Protein AF-A0A7S0JMI4-F1 (afdb_monomer_lite)

Structure (mmCIF, N/CA/C/O backbone):
data_AF-A0A7S0JMI4-F1
#
_entry.id   AF-A0A7S0JMI4-F1
#
loop_
_atom_site.group_PDB
_atom_site.id
_atom_site.type_symbol
_atom_site.label_atom_id
_atom_site.label_alt_id
_atom_site.label_comp_id
_atom_site.label_asym_id
_atom_site.label_entity_id
_atom_site.label_seq_id
_atom_site.pdbx_PDB_ins_code
_atom_site.Cartn_x
_atom_site.Cartn_y
_atom_site.Cartn_z
_atom_site.occupancy
_atom_site.B_iso_or_equiv
_atom_site.auth_seq_id
_atom_site.auth_comp_id
_atom_site.auth_asym_id
_atom_site.auth_atom_id
_atom_site.pdbx_PDB_model_num
ATOM 1 N N . ARG A 1 1 ? -65.800 -20.710 -42.217 1.00 48.03 1 ARG A N 1
ATOM 2 C CA . ARG A 1 1 ? -65.391 -20.858 -40.797 1.00 48.03 1 ARG A CA 1
ATOM 3 C C . ARG A 1 1 ? -65.725 -19.533 -40.137 1.00 48.03 1 ARG A C 1
ATOM 5 O O . ARG A 1 1 ? -65.344 -18.519 -40.687 1.00 48.03 1 ARG A O 1
ATOM 12 N N . GLN A 1 2 ? -66.580 -19.573 -39.122 1.00 44.22 2 GLN A N 1
ATOM 13 C CA . GLN A 1 2 ? -67.400 -18.458 -38.646 1.00 44.22 2 GLN A CA 1
ATOM 14 C C . GLN A 1 2 ? -66.569 -17.305 -38.062 1.00 44.22 2 GLN A C 1
ATOM 16 O O . GLN A 1 2 ? -65.774 -17.527 -37.150 1.00 44.22 2 GLN A O 1
ATOM 21 N N . ASP A 1 3 ? -66.817 -16.095 -38.562 1.00 46.22 3 ASP A N 1
ATOM 22 C CA . ASP A 1 3 ? -66.442 -14.827 -37.940 1.00 46.22 3 ASP A CA 1
ATOM 23 C C . ASP A 1 3 ? -67.275 -14.617 -36.669 1.00 46.22 3 ASP A C 1
ATOM 25 O O . ASP A 1 3 ? -68.508 -14.633 -36.707 1.00 46.22 3 ASP A O 1
ATOM 29 N N . LYS A 1 4 ? -66.607 -14.441 -35.522 1.00 55.25 4 LYS A N 1
ATOM 30 C CA . LYS A 1 4 ? -67.252 -14.167 -34.233 1.00 55.25 4 LYS A CA 1
ATOM 31 C C . LYS A 1 4 ? -67.028 -12.704 -33.853 1.00 55.25 4 LYS A C 1
ATOM 33 O O . LYS A 1 4 ? -65.898 -12.243 -33.733 1.00 55.25 4 LYS A O 1
ATOM 38 N N . GLN A 1 5 ? -68.153 -12.015 -33.703 1.00 45.69 5 GLN A N 1
ATOM 39 C CA . GLN A 1 5 ? -68.339 -10.598 -33.398 1.00 45.69 5 GLN A CA 1
ATOM 40 C C . GLN A 1 5 ? -67.626 -10.092 -32.121 1.00 45.69 5 GLN A C 1
ATOM 42 O O . GLN A 1 5 ? -67.331 -10.883 -31.220 1.00 45.69 5 GLN A O 1
ATOM 47 N N . PRO A 1 6 ? -67.389 -8.766 -32.021 1.00 50.25 6 PRO A N 1
ATOM 48 C CA . PRO A 1 6 ? -66.600 -8.139 -30.961 1.00 50.25 6 PRO A CA 1
ATOM 49 C C . PRO A 1 6 ? -67.375 -8.008 -29.641 1.00 50.25 6 PRO A C 1
ATOM 51 O O . PRO A 1 6 ? -68.561 -7.685 -29.633 1.00 50.25 6 PRO A O 1
ATOM 54 N N . GLN A 1 7 ? -66.688 -8.191 -28.509 1.00 56.00 7 GLN A N 1
ATOM 55 C CA . GLN A 1 7 ? -67.226 -7.866 -27.185 1.00 56.00 7 GLN A CA 1
ATOM 56 C C . GLN A 1 7 ? -66.646 -6.542 -26.674 1.00 56.00 7 GLN A C 1
ATOM 58 O O . GLN A 1 7 ? -65.433 -6.344 -26.641 1.00 56.00 7 GLN A O 1
ATOM 63 N N . GLN A 1 8 ? -67.549 -5.640 -26.292 1.00 46.88 8 GLN A N 1
ATOM 64 C CA . GLN A 1 8 ? -67.282 -4.309 -25.749 1.00 46.88 8 GLN A CA 1
ATOM 65 C C . GLN A 1 8 ? -66.733 -4.388 -24.309 1.00 46.88 8 GLN A C 1
ATOM 67 O O . GLN A 1 8 ? -67.220 -5.208 -23.525 1.00 46.88 8 GLN A O 1
ATOM 72 N N . PRO A 1 9 ? -65.796 -3.516 -23.895 1.00 50.03 9 PRO A N 1
ATOM 73 C CA . PRO A 1 9 ? -65.461 -3.369 -22.484 1.00 50.03 9 PRO A CA 1
ATOM 74 C C . PRO A 1 9 ? -66.558 -2.593 -21.731 1.00 50.03 9 PRO A C 1
ATOM 76 O O . PRO A 1 9 ? -66.996 -1.521 -22.145 1.00 50.03 9 PRO A O 1
ATOM 79 N N . ARG A 1 10 ? -67.004 -3.172 -20.610 1.00 49.97 10 ARG A N 1
ATOM 80 C CA . ARG A 1 10 ? -68.050 -2.657 -19.711 1.00 49.97 10 ARG A CA 1
ATOM 81 C C . ARG A 1 10 ? -67.619 -1.353 -19.030 1.00 49.97 10 ARG A C 1
ATOM 83 O O . ARG A 1 10 ? -66.507 -1.271 -18.516 1.00 49.97 10 ARG A O 1
ATOM 90 N N . GLN A 1 11 ? -68.528 -0.382 -18.942 1.00 45.84 11 GLN A N 1
ATOM 91 C CA . GLN A 1 11 ? -68.368 0.797 -18.084 1.00 45.84 11 GLN A CA 1
ATOM 92 C C . GLN A 1 11 ? -68.787 0.483 -16.637 1.00 45.84 11 GLN A C 1
ATOM 94 O O . GLN A 1 11 ? -69.847 -0.119 -16.447 1.00 45.84 11 GLN A O 1
ATOM 99 N N . PRO A 1 12 ? -68.049 0.943 -15.613 1.00 51.38 12 PRO A N 1
ATOM 100 C CA . PRO A 1 12 ? -68.594 1.072 -14.268 1.00 51.38 12 PRO A CA 1
ATOM 101 C C . PRO A 1 12 ? -69.005 2.521 -13.935 1.00 51.38 12 PRO A C 1
ATOM 103 O O . PRO A 1 12 ? -68.190 3.422 -13.770 1.00 51.38 12 PRO A O 1
ATOM 106 N N . ILE A 1 13 ? -70.325 2.675 -13.879 1.00 47.38 13 ILE A N 1
ATOM 107 C CA . ILE A 1 13 ? -71.200 3.454 -12.986 1.00 47.38 13 ILE A CA 1
ATOM 108 C C . ILE A 1 13 ? -70.522 4.329 -11.897 1.00 47.38 13 ILE A C 1
ATOM 110 O O . ILE A 1 13 ? -69.905 3.829 -10.964 1.00 47.38 13 ILE A O 1
ATOM 114 N N . ASN A 1 14 ? -70.777 5.638 -12.021 1.00 48.81 14 ASN A N 1
ATOM 115 C CA . ASN A 1 14 ? -70.991 6.711 -11.032 1.00 48.81 14 ASN A CA 1
ATOM 116 C C . ASN A 1 14 ? -70.363 6.672 -9.615 1.00 48.81 14 ASN A C 1
ATOM 118 O O . ASN A 1 14 ? -70.747 5.916 -8.728 1.00 48.81 14 ASN A O 1
ATOM 122 N N . THR A 1 15 ? -69.539 7.704 -9.403 1.00 50.78 15 THR A N 1
ATOM 123 C CA . THR A 1 15 ? -69.217 8.462 -8.174 1.00 50.78 15 THR A CA 1
ATOM 124 C C . THR A 1 15 ? -70.351 8.667 -7.159 1.00 50.78 15 THR A C 1
ATOM 126 O O . THR A 1 15 ? -71.503 8.836 -7.561 1.00 50.78 15 THR A O 1
ATOM 129 N N . PRO A 1 16 ? -69.984 8.992 -5.901 1.00 44.28 16 PRO A N 1
ATOM 130 C CA . PRO A 1 16 ? -70.611 10.109 -5.204 1.00 44.28 16 PRO A CA 1
ATOM 131 C C . PRO A 1 16 ? -69.613 11.233 -4.872 1.00 44.28 16 PRO A C 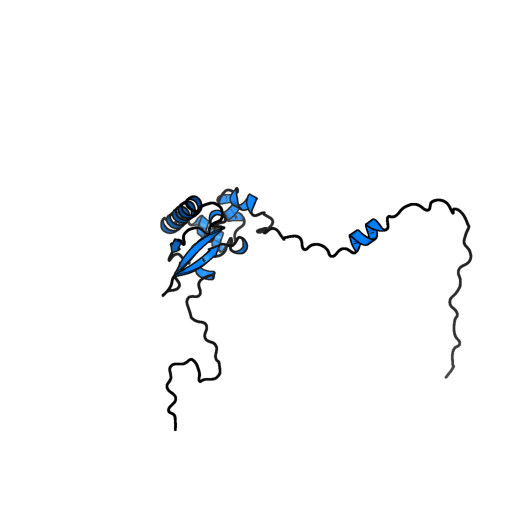1
ATOM 133 O O . PRO A 1 16 ? -68.461 11.023 -4.500 1.00 44.28 16 PRO A O 1
ATOM 136 N N . GLN A 1 17 ? -70.108 12.454 -5.046 1.00 50.72 17 GLN A N 1
ATOM 137 C CA . GLN A 1 17 ? -69.471 13.744 -4.802 1.00 50.72 17 GLN A CA 1
ATOM 138 C C . GLN A 1 17 ? -69.306 14.040 -3.300 1.00 50.72 17 GLN A C 1
ATOM 140 O O . GLN A 1 17 ? -70.273 13.912 -2.554 1.00 50.72 17 GLN A O 1
ATOM 145 N N . ARG A 1 18 ? -68.115 14.524 -2.908 1.00 38.62 18 ARG A N 1
ATOM 146 C CA . ARG A 1 18 ? -67.741 15.405 -1.762 1.00 38.62 18 ARG A CA 1
ATOM 147 C C . ARG A 1 18 ? -66.339 14.971 -1.302 1.00 38.62 18 ARG A C 1
ATOM 149 O O . ARG A 1 18 ? -66.166 13.825 -0.934 1.00 38.62 18 ARG A O 1
ATOM 156 N N . ALA A 1 19 ? -65.284 15.777 -1.307 1.00 33.44 19 ALA A N 1
ATOM 157 C CA . ALA A 1 19 ? -65.209 17.209 -1.102 1.00 33.44 19 ALA A CA 1
ATOM 158 C C . ALA A 1 19 ? -64.090 17.823 -1.961 1.00 33.44 19 ALA A C 1
ATOM 160 O O . ALA A 1 19 ? -62.928 17.433 -1.895 1.00 33.44 19 ALA A O 1
ATOM 161 N N . ARG A 1 20 ? -64.459 18.847 -2.734 1.00 42.50 20 ARG A N 1
ATOM 162 C CA . ARG A 1 20 ? -63.570 19.966 -3.045 1.00 42.50 20 ARG A CA 1
ATOM 163 C C . ARG A 1 20 ? -63.365 20.729 -1.739 1.00 42.50 20 ARG A C 1
ATOM 165 O O . ARG A 1 20 ? -64.317 21.372 -1.314 1.00 42.50 20 ARG A O 1
ATOM 172 N N . GLN A 1 21 ? -62.185 20.645 -1.131 1.00 40.81 21 GLN A N 1
ATOM 173 C CA . GLN A 1 21 ? -61.568 21.696 -0.303 1.00 40.81 21 GLN A CA 1
ATOM 174 C C . GLN A 1 21 ? -60.256 21.174 0.297 1.00 40.81 21 GLN A C 1
ATOM 176 O O . GLN A 1 21 ? -60.270 20.550 1.348 1.00 40.81 21 GLN A O 1
ATOM 181 N N . SER A 1 22 ? -59.145 21.419 -0.406 1.00 35.34 22 SER A N 1
ATOM 182 C CA . SER A 1 22 ? -57.850 21.861 0.151 1.00 35.34 22 SER A CA 1
ATOM 183 C C . SER A 1 22 ? -56.775 21.784 -0.945 1.00 35.34 22 SER A C 1
ATOM 185 O O . SER A 1 22 ? -56.031 20.813 -1.062 1.00 35.34 22 SER A O 1
ATOM 187 N N . LEU A 1 23 ? -56.739 22.807 -1.799 1.00 40.16 23 LEU A N 1
ATOM 188 C CA . LEU A 1 23 ? -55.582 23.135 -2.632 1.00 40.16 23 LEU A CA 1
ATOM 189 C C . LEU A 1 23 ? -54.646 24.018 -1.797 1.00 40.16 23 LEU A C 1
ATOM 191 O O . LEU A 1 23 ? -55.008 25.169 -1.575 1.00 40.16 23 LEU A O 1
ATOM 195 N N . CYS A 1 24 ? -53.513 23.465 -1.343 1.00 34.69 24 CYS A N 1
ATOM 196 C CA . CYS A 1 24 ? -52.249 24.118 -0.925 1.00 34.69 24 CYS A CA 1
ATOM 197 C C . CYS A 1 24 ? -51.447 23.124 -0.045 1.00 34.69 24 CYS A C 1
ATOM 199 O O . CYS A 1 24 ? -52.015 22.555 0.876 1.00 34.69 24 CYS A O 1
ATOM 201 N N . ASN A 1 25 ? -50.165 22.780 -0.195 1.00 43.66 25 ASN A N 1
ATOM 202 C CA . ASN A 1 25 ? -49.087 23.050 -1.143 1.00 43.66 25 ASN A CA 1
ATOM 203 C C . ASN A 1 25 ? -48.198 21.786 -1.125 1.00 43.66 25 ASN A C 1
ATOM 205 O O . ASN A 1 25 ? -47.568 21.511 -0.107 1.00 43.66 25 ASN A O 1
ATOM 209 N N . MET A 1 26 ? -48.130 21.012 -2.208 1.00 39.47 26 MET A N 1
ATOM 210 C CA . MET A 1 26 ? -46.950 20.173 -2.458 1.00 39.47 26 MET A CA 1
ATOM 211 C C . MET A 1 26 ? -46.050 21.058 -3.301 1.00 39.47 26 MET A C 1
ATOM 213 O O . MET A 1 26 ? -46.405 21.387 -4.431 1.00 39.47 26 MET A O 1
ATOM 217 N N . SER A 1 27 ? -44.996 21.578 -2.688 1.00 48.41 27 SER A N 1
ATOM 218 C CA . SER A 1 27 ? -44.178 22.615 -3.295 1.00 48.41 27 SER A CA 1
ATOM 219 C C . SER A 1 27 ? -43.558 22.114 -4.606 1.00 48.41 27 SER A C 1
ATOM 221 O O . SER A 1 27 ? -43.031 21.003 -4.678 1.00 48.41 27 SER A O 1
ATOM 223 N N . GLU A 1 28 ? -43.617 22.932 -5.660 1.00 53.84 28 GLU A N 1
ATOM 224 C CA . GLU A 1 28 ? -42.880 22.698 -6.915 1.00 53.84 28 GLU A CA 1
ATOM 225 C C . GLU A 1 28 ? -41.359 22.576 -6.657 1.00 53.84 28 GLU A C 1
ATOM 227 O O . GLU A 1 28 ? -40.630 21.943 -7.424 1.00 53.84 28 GLU A O 1
ATOM 232 N N . GLU A 1 29 ? -40.909 23.087 -5.507 1.00 51.78 29 GLU A N 1
ATOM 233 C CA . GLU A 1 29 ? -39.571 22.963 -4.927 1.00 51.78 29 GLU A CA 1
ATOM 234 C C . GLU A 1 29 ? -39.174 21.489 -4.661 1.00 51.78 29 GLU A C 1
ATOM 236 O O . GLU A 1 29 ? -38.051 21.087 -4.972 1.00 51.78 29 GLU A O 1
ATOM 241 N N . ASP A 1 30 ? -40.087 20.639 -4.168 1.00 53.16 30 ASP A N 1
ATOM 242 C CA . ASP A 1 30 ? -39.806 19.225 -3.850 1.00 53.16 30 ASP A CA 1
ATOM 243 C C . ASP A 1 30 ? -39.622 18.363 -5.114 1.00 53.16 30 ASP A C 1
ATOM 245 O O . ASP A 1 30 ? -38.811 17.429 -5.145 1.00 53.16 30 ASP A O 1
ATOM 249 N N . ALA A 1 31 ? -40.334 18.704 -6.195 1.00 57.56 31 ALA A N 1
ATOM 250 C CA . ALA A 1 31 ? -40.193 18.050 -7.496 1.00 57.56 31 ALA A CA 1
ATOM 251 C C . ALA A 1 31 ? -38.863 18.422 -8.183 1.00 57.56 31 ALA A C 1
ATOM 253 O O . ALA A 1 31 ? -38.224 17.565 -8.802 1.00 57.56 31 ALA A O 1
ATOM 254 N N . LEU A 1 32 ? -38.397 19.666 -8.013 1.00 56.97 32 LEU A N 1
ATOM 255 C CA . LEU A 1 32 ? -37.093 20.135 -8.496 1.00 56.97 32 LEU A CA 1
ATOM 256 C C . LEU A 1 32 ? -35.917 19.521 -7.709 1.00 56.97 32 LEU A C 1
ATOM 258 O O . LEU A 1 32 ? -34.894 19.181 -8.307 1.00 56.97 32 LEU A O 1
ATOM 262 N N . ILE A 1 33 ? -36.067 19.289 -6.398 1.00 59.59 33 ILE A N 1
ATOM 263 C CA . ILE A 1 33 ? -35.067 18.593 -5.562 1.00 59.59 33 ILE A CA 1
ATOM 264 C C . ILE A 1 33 ? -34.930 17.112 -5.960 1.00 59.59 33 ILE A C 1
ATOM 266 O O . ILE A 1 33 ? -33.819 16.576 -5.973 1.00 59.59 33 ILE A O 1
ATOM 270 N N . ALA A 1 34 ? -36.029 16.452 -6.343 1.00 59.62 34 ALA A N 1
ATOM 271 C CA . ALA A 1 34 ? -36.011 15.073 -6.839 1.00 59.62 34 ALA A CA 1
ATOM 272 C C . ALA A 1 34 ? -35.429 14.941 -8.264 1.00 59.62 34 ALA A C 1
ATOM 274 O O . ALA A 1 34 ? -34.850 13.903 -8.596 1.00 59.62 34 ALA A O 1
ATOM 275 N N . ALA A 1 35 ? -35.553 15.990 -9.087 1.00 60.44 35 ALA A N 1
ATOM 276 C CA . ALA A 1 35 ? -34.995 16.073 -10.440 1.00 60.44 35 ALA A CA 1
ATOM 277 C C . ALA A 1 35 ? -33.513 16.499 -10.476 1.00 60.44 35 ALA A C 1
ATOM 279 O O . ALA A 1 35 ? -32.861 16.389 -11.519 1.00 60.44 35 ALA A O 1
ATOM 280 N N . ALA A 1 36 ? -32.952 16.954 -9.352 1.00 67.25 36 ALA A N 1
ATOM 281 C CA . ALA A 1 36 ? -31.539 17.289 -9.266 1.00 67.25 36 ALA A CA 1
ATOM 282 C C . ALA A 1 36 ? -30.669 16.023 -9.440 1.00 67.25 36 ALA A C 1
ATOM 284 O O . ALA A 1 36 ? -30.908 15.004 -8.781 1.00 67.25 36 ALA A O 1
ATOM 285 N N . PRO A 1 37 ? -29.621 16.051 -10.288 1.00 71.06 37 PRO A N 1
ATOM 286 C CA . PRO A 1 37 ? -28.722 14.914 -10.433 1.00 71.06 37 PRO A CA 1
ATOM 287 C C . PRO A 1 37 ? -28.089 14.605 -9.074 1.00 71.06 37 PRO A C 1
ATOM 289 O O . PRO A 1 37 ? -27.375 15.436 -8.507 1.00 71.06 37 PRO A O 1
ATOM 292 N N . LYS A 1 38 ? -28.363 13.406 -8.537 1.00 72.06 38 LYS A N 1
ATOM 293 C CA . LYS A 1 38 ? -27.811 12.940 -7.257 1.00 72.06 38 LYS A CA 1
ATOM 294 C C . LYS A 1 38 ? -26.297 13.140 -7.276 1.00 72.06 38 LYS A C 1
ATOM 296 O O . LYS A 1 38 ? -25.588 12.453 -8.016 1.00 72.06 38 LYS A O 1
ATOM 301 N N . LYS A 1 39 ? -25.803 14.085 -6.468 1.00 70.00 39 LYS A N 1
ATOM 302 C CA . LYS A 1 39 ? -24.366 14.323 -6.295 1.00 70.00 39 LYS A CA 1
ATOM 303 C C . LYS A 1 39 ? -23.739 12.982 -5.922 1.00 70.00 39 LYS A C 1
ATOM 305 O O . LYS A 1 39 ? -24.156 12.375 -4.937 1.00 70.00 39 LYS A O 1
ATOM 310 N N . ARG A 1 40 ? -22.792 12.486 -6.731 1.00 69.62 40 ARG A N 1
ATOM 311 C CA . ARG A 1 40 ? -22.056 11.248 -6.431 1.00 69.62 40 ARG A CA 1
ATOM 312 C C . ARG A 1 40 ? -21.460 11.399 -5.036 1.00 69.62 40 ARG A C 1
ATOM 314 O O . ARG A 1 40 ? -20.524 12.171 -4.846 1.00 69.62 40 ARG A O 1
ATOM 321 N N . THR A 1 41 ? -22.023 10.698 -4.060 1.00 69.25 41 THR A N 1
ATOM 322 C CA . THR A 1 41 ? -21.483 10.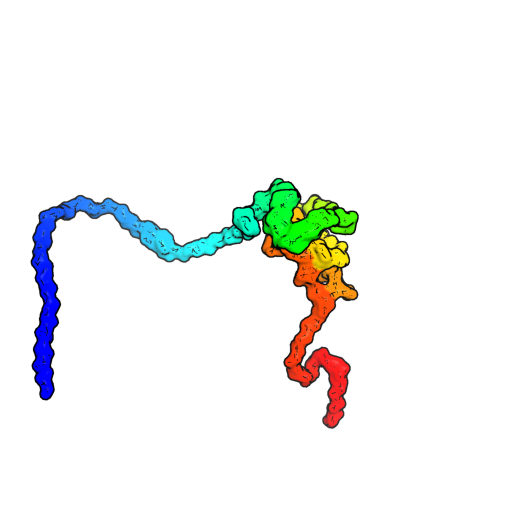685 -2.707 1.00 69.25 41 THR A CA 1
ATOM 323 C C . THR A 1 41 ? -20.115 10.022 -2.766 1.00 69.25 41 THR A C 1
ATOM 325 O O . THR A 1 41 ? -19.938 8.967 -3.384 1.00 69.25 41 THR A O 1
ATOM 328 N N . PHE A 1 42 ? -19.114 10.669 -2.173 1.00 73.06 42 PHE A N 1
ATOM 329 C CA . PHE A 1 42 ? -17.796 10.071 -2.033 1.00 73.06 42 PHE A CA 1
ATOM 330 C C . PHE A 1 42 ? -17.951 8.795 -1.198 1.00 73.06 42 PHE A C 1
ATOM 332 O O . PHE A 1 42 ? -18.323 8.855 -0.024 1.00 73.06 42 PHE A O 1
ATOM 339 N N . ARG A 1 43 ? -17.741 7.627 -1.817 1.00 77.31 43 ARG A N 1
ATOM 340 C CA . ARG A 1 43 ? -17.817 6.347 -1.108 1.00 77.31 43 ARG A CA 1
ATOM 341 C C . ARG A 1 43 ? -16.613 6.274 -0.178 1.00 77.31 43 ARG A C 1
ATOM 343 O O . ARG A 1 43 ? -15.483 6.143 -0.641 1.00 77.31 43 ARG A O 1
ATOM 350 N N . LYS A 1 44 ? -16.866 6.380 1.126 1.00 84.94 44 LYS A N 1
ATOM 351 C CA . LYS A 1 44 ? -15.847 6.153 2.150 1.00 84.94 44 LYS A CA 1
ATOM 352 C C . LYS A 1 44 ? -15.356 4.710 2.041 1.00 84.94 44 LYS A C 1
ATOM 354 O O . LYS A 1 44 ? -16.151 3.789 1.846 1.00 84.94 44 LYS A O 1
ATOM 359 N N . PHE A 1 45 ? -14.043 4.528 2.117 1.00 88.50 45 PHE A N 1
ATOM 360 C C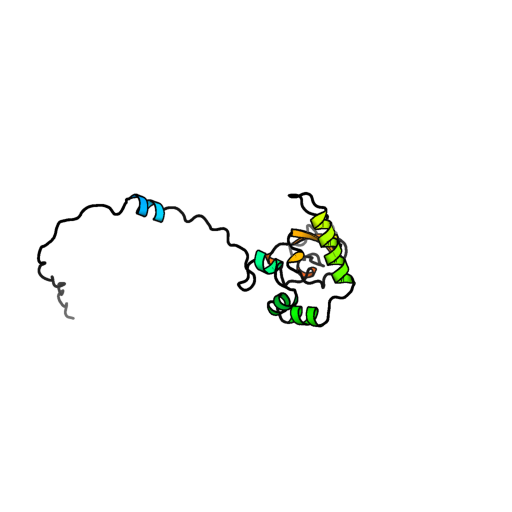A . PHE A 1 45 ? -13.450 3.200 2.104 1.00 88.50 45 PHE A CA 1
ATOM 361 C C . PHE A 1 45 ? -13.795 2.476 3.408 1.00 88.50 45 PHE A C 1
ATOM 363 O O . PHE A 1 45 ? -13.469 2.967 4.487 1.00 88.50 45 PHE A O 1
ATOM 370 N N . SER A 1 46 ? -14.410 1.303 3.286 1.00 91.00 46 SER A N 1
ATOM 371 C CA . SER A 1 46 ? -14.629 0.378 4.393 1.00 91.00 46 SER A CA 1
ATOM 372 C C . SER A 1 46 ? -13.998 -0.972 4.065 1.00 91.00 46 SER A C 1
ATOM 374 O O . SER A 1 46 ? -14.112 -1.492 2.952 1.00 91.00 46 SER A O 1
ATOM 376 N N . TYR A 1 47 ? -13.312 -1.560 5.040 1.00 90.50 47 TYR A N 1
ATOM 377 C CA . TYR A 1 47 ? -12.744 -2.897 4.939 1.00 90.50 47 TYR A CA 1
ATOM 378 C C . TYR A 1 47 ? -13.578 -3.848 5.794 1.00 90.50 47 TYR A C 1
ATOM 380 O O . TYR A 1 47 ? -13.581 -3.760 7.018 1.00 90.50 47 TYR A O 1
ATOM 388 N N . ARG A 1 48 ? -14.297 -4.773 5.142 1.00 89.25 48 ARG A N 1
ATOM 389 C CA . ARG A 1 48 ? -15.156 -5.779 5.805 1.00 89.25 48 ARG A CA 1
ATOM 390 C C . ARG A 1 48 ? -16.178 -5.178 6.783 1.00 89.25 48 ARG A C 1
ATOM 392 O O . ARG A 1 48 ? -16.445 -5.762 7.825 1.00 89.25 48 ARG A O 1
ATOM 399 N N . GLY A 1 49 ? -16.742 -4.024 6.428 1.00 88.94 49 GLY A N 1
ATOM 400 C CA . GLY A 1 49 ? -17.725 -3.319 7.255 1.00 88.94 49 GLY A CA 1
ATOM 401 C C . GLY A 1 49 ? -17.122 -2.440 8.352 1.00 88.94 49 GLY A C 1
ATOM 402 O O . GLY A 1 49 ? -17.875 -1.888 9.141 1.00 88.94 49 GLY A O 1
ATOM 403 N N . VAL A 1 50 ? -15.794 -2.293 8.391 1.00 90.31 50 VAL A N 1
ATOM 404 C CA . VAL A 1 50 ? -15.095 -1.393 9.313 1.00 90.31 50 VAL A CA 1
ATOM 405 C C . VAL A 1 50 ? -14.547 -0.193 8.550 1.00 90.31 50 VAL A C 1
ATOM 407 O O . VAL A 1 50 ? -13.931 -0.359 7.494 1.00 90.31 50 VAL A O 1
ATOM 410 N N . ASP A 1 51 ? -14.765 1.007 9.077 1.00 92.31 51 ASP A N 1
ATOM 411 C CA . ASP A 1 51 ? -14.283 2.247 8.471 1.00 92.31 51 ASP A CA 1
ATOM 412 C C . ASP A 1 51 ? -12.774 2.450 8.666 1.00 92.31 51 ASP A C 1
ATOM 414 O O . ASP A 1 51 ? -12.141 1.846 9.536 1.00 92.31 51 ASP A O 1
ATOM 418 N N . LEU A 1 52 ? -12.183 3.319 7.841 1.00 87.88 52 LEU A N 1
ATOM 419 C CA . LEU A 1 52 ? -10.749 3.612 7.872 1.00 87.88 52 LEU A CA 1
ATOM 420 C C . LEU A 1 52 ? -10.269 4.143 9.229 1.00 87.88 52 LEU A C 1
ATOM 422 O O . LEU A 1 52 ? -9.234 3.694 9.715 1.00 87.88 52 LEU A O 1
ATOM 426 N N . ASP A 1 53 ? -11.014 5.065 9.832 1.00 89.25 53 ASP A N 1
ATOM 427 C CA . ASP A 1 53 ? -10.629 5.685 11.105 1.00 89.25 53 ASP A CA 1
ATOM 428 C C . ASP A 1 53 ? -10.611 4.631 12.221 1.00 89.25 53 ASP A C 1
ATOM 430 O O . ASP A 1 53 ? -9.619 4.457 12.925 1.00 89.25 53 ASP A O 1
ATOM 434 N N . GLN A 1 54 ? -11.646 3.791 12.259 1.00 90.69 54 GLN A N 1
ATOM 435 C CA . GLN A 1 54 ? -11.723 2.668 13.187 1.00 90.69 54 GLN A CA 1
ATOM 436 C C . GLN A 1 54 ? -10.602 1.635 12.952 1.00 90.69 54 GLN A C 1
ATOM 438 O O . GLN A 1 54 ? -10.060 1.086 13.908 1.00 90.69 54 GLN A O 1
ATOM 443 N N . LEU A 1 55 ? -10.198 1.380 11.699 1.00 89.19 55 LEU A N 1
ATOM 444 C CA . LEU A 1 55 ? -9.068 0.491 11.368 1.00 89.19 55 LEU A CA 1
ATOM 445 C C . LEU A 1 55 ? -7.718 0.972 11.897 1.00 89.19 55 LEU A C 1
ATOM 447 O O . LEU A 1 55 ? -6.835 0.135 12.099 1.00 89.19 55 LEU A O 1
ATOM 451 N N . LEU A 1 56 ? -7.544 2.278 12.087 1.00 89.44 56 LEU A N 1
ATOM 452 C CA . LEU A 1 56 ? -6.315 2.857 12.622 1.00 89.44 56 LEU A CA 1
ATOM 453 C C . LEU A 1 56 ? -6.257 2.769 14.149 1.00 89.44 56 LEU A C 1
ATOM 455 O O . LEU A 1 56 ? -5.179 2.527 14.691 1.00 89.44 56 LEU A O 1
ATOM 459 N N . ASP A 1 57 ? -7.402 2.903 14.816 1.00 90.12 57 ASP A N 1
ATOM 460 C CA . ASP A 1 57 ? -7.495 2.885 16.280 1.00 90.12 57 ASP A CA 1
ATOM 461 C C . ASP A 1 57 ? -7.567 1.463 16.862 1.00 90.12 57 ASP A C 1
ATOM 463 O O . ASP A 1 57 ? -7.231 1.226 18.027 1.00 90.12 57 ASP A O 1
ATOM 467 N N . MET A 1 58 ? -7.984 0.483 16.056 1.00 88.69 58 MET A N 1
ATOM 468 C CA . MET A 1 58 ? -8.078 -0.912 16.482 1.00 88.69 58 MET A CA 1
ATOM 469 C C . MET A 1 58 ? -6.722 -1.527 16.848 1.00 88.69 58 MET A C 1
ATOM 471 O O . MET A 1 58 ? -5.703 -1.367 16.174 1.00 88.69 58 MET A O 1
ATOM 475 N N . LYS A 1 59 ? -6.743 -2.372 17.885 1.00 90.38 59 LYS A N 1
ATOM 476 C CA . LYS A 1 59 ? -5.585 -3.175 18.284 1.00 90.38 59 LYS A CA 1
ATOM 477 C C . LYS A 1 59 ? -5.263 -4.249 17.240 1.00 90.38 59 LYS A C 1
ATOM 479 O O . LYS A 1 59 ? -6.153 -4.831 16.618 1.00 90.38 59 LYS A O 1
ATOM 484 N N . THR A 1 60 ? -3.977 -4.578 17.114 1.00 86.56 60 THR A N 1
ATOM 485 C CA . THR A 1 60 ? -3.462 -5.570 16.156 1.00 86.56 60 THR A CA 1
ATOM 486 C C . THR A 1 60 ? -4.161 -6.928 16.249 1.00 86.56 60 THR A C 1
ATOM 488 O O . THR A 1 60 ? -4.371 -7.561 15.221 1.00 86.56 60 THR A O 1
ATOM 491 N N . ASP A 1 61 ? -4.536 -7.379 17.448 1.00 89.19 61 ASP A N 1
ATOM 492 C CA . ASP A 1 61 ? -5.151 -8.698 17.648 1.00 89.19 61 ASP A CA 1
ATOM 493 C C . ASP A 1 61 ? -6.538 -8.784 16.990 1.00 89.19 61 ASP A C 1
ATOM 495 O O . ASP A 1 61 ? -6.793 -9.702 16.211 1.00 89.19 61 ASP A O 1
ATOM 499 N N . ALA A 1 62 ? -7.381 -7.766 17.196 1.00 91.19 62 ALA A N 1
ATOM 500 C CA . ALA A 1 62 ? -8.692 -7.655 16.551 1.00 91.19 62 ALA A CA 1
ATOM 501 C C . ALA A 1 62 ? -8.561 -7.471 15.029 1.00 91.19 62 ALA A C 1
ATOM 503 O O . ALA A 1 62 ? -9.276 -8.092 14.242 1.00 91.19 62 ALA A O 1
ATOM 504 N N . LEU A 1 63 ? -7.577 -6.678 14.590 1.00 89.75 63 LEU A N 1
ATOM 505 C CA . LEU A 1 63 ? -7.285 -6.490 13.169 1.00 89.75 63 LEU A CA 1
ATOM 506 C C . LEU A 1 63 ? -6.910 -7.815 12.478 1.00 89.75 63 LEU A C 1
ATOM 508 O O . LEU A 1 63 ? -7.279 -8.053 11.325 1.00 89.75 63 LEU A O 1
ATOM 512 N N . VAL A 1 64 ? -6.177 -8.693 13.169 1.00 91.00 64 VAL A N 1
ATOM 513 C CA . VAL A 1 64 ? -5.767 -9.990 12.625 1.00 91.00 64 VAL A CA 1
ATOM 514 C C . VAL A 1 64 ? -6.976 -10.867 12.315 1.00 91.00 64 VAL A C 1
ATOM 516 O O . VAL A 1 64 ? -6.978 -11.518 11.270 1.00 91.00 64 VAL A O 1
ATOM 519 N N . GLU A 1 65 ? -8.016 -10.860 13.143 1.00 91.75 65 GLU A N 1
ATOM 520 C CA . GLU A 1 65 ? -9.230 -11.659 12.928 1.00 91.75 65 GLU A CA 1
ATOM 521 C C . GLU A 1 65 ? -9.982 -11.272 11.651 1.00 91.75 65 GLU A C 1
ATOM 523 O O . GLU A 1 65 ? -10.480 -12.149 10.941 1.00 91.75 65 GLU A O 1
ATOM 528 N N . LEU A 1 66 ? -9.956 -9.986 11.293 1.00 91.62 66 LEU A N 1
ATOM 529 C CA . LEU A 1 66 ? -10.553 -9.461 10.065 1.00 91.62 66 LEU A CA 1
ATOM 530 C C . LEU A 1 66 ? -9.775 -9.862 8.801 1.00 91.62 66 LEU A C 1
ATOM 532 O O . LEU A 1 66 ? -10.296 -9.787 7.687 1.00 91.62 66 LEU A O 1
ATOM 536 N N . PHE A 1 67 ? -8.511 -10.275 8.906 1.00 91.31 67 PHE A N 1
ATOM 537 C CA . PHE A 1 67 ? -7.725 -10.654 7.734 1.00 91.31 67 PHE A CA 1
ATOM 538 C C . PHE A 1 67 ? -7.996 -12.085 7.248 1.00 91.31 67 PHE A C 1
ATOM 540 O O . PHE A 1 67 ? -8.425 -12.979 7.974 1.00 91.31 67 PHE A O 1
ATOM 547 N N . ARG A 1 68 ? -7.651 -12.350 5.979 1.00 93.44 68 ARG A N 1
ATOM 548 C CA . ARG A 1 68 ? -7.696 -13.712 5.417 1.00 93.44 68 ARG A CA 1
ATOM 549 C C . ARG A 1 68 ? -6.774 -14.685 6.163 1.00 93.44 68 ARG A C 1
ATOM 551 O O . ARG A 1 68 ? -5.745 -14.299 6.723 1.00 93.44 68 ARG A O 1
ATOM 558 N N . ALA A 1 69 ? -7.059 -15.981 6.032 1.00 94.25 69 ALA A N 1
ATOM 559 C CA . ALA A 1 69 ? -6.339 -17.063 6.711 1.00 94.25 69 ALA A CA 1
ATOM 560 C C . ALA A 1 69 ? -4.803 -17.015 6.554 1.00 94.25 69 ALA A C 1
ATOM 562 O O . ALA A 1 69 ? -4.075 -17.203 7.530 1.00 94.25 69 ALA A O 1
ATOM 563 N N . ARG A 1 70 ? -4.276 -16.713 5.353 1.00 93.25 70 ARG A N 1
ATOM 564 C CA . ARG A 1 70 ? -2.814 -16.625 5.130 1.00 93.25 70 ARG A CA 1
ATOM 565 C C . ARG A 1 70 ? -2.166 -15.541 6.000 1.00 93.25 70 ARG A C 1
ATOM 567 O O . ARG A 1 70 ? -1.091 -15.754 6.558 1.00 93.25 70 ARG A O 1
ATOM 574 N N . ILE A 1 71 ? -2.821 -14.391 6.112 1.00 93.38 71 ILE A N 1
ATOM 575 C CA . ILE A 1 71 ? -2.315 -13.237 6.856 1.00 93.38 71 ILE A CA 1
ATOM 576 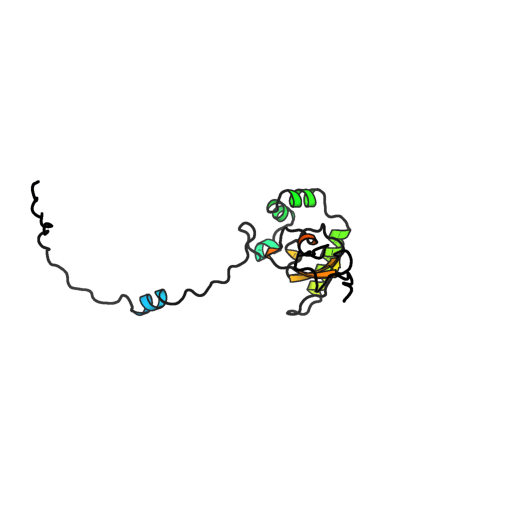C C . ILE A 1 71 ? -2.404 -13.521 8.349 1.00 93.38 71 ILE A C 1
ATOM 578 O O . ILE A 1 71 ? -1.400 -13.387 9.044 1.00 93.38 71 ILE A O 1
ATOM 582 N N . ARG A 1 72 ? -3.537 -14.061 8.812 1.00 93.31 72 ARG A N 1
ATOM 583 C CA . ARG A 1 72 ? -3.698 -14.570 10.182 1.00 93.31 72 ARG A CA 1
ATOM 584 C C . ARG A 1 72 ? -2.583 -15.526 10.585 1.00 93.31 72 ARG A C 1
ATOM 586 O O . ARG A 1 72 ? -1.915 -15.315 11.593 1.00 93.31 72 ARG A O 1
ATOM 593 N N . ARG A 1 73 ? -2.296 -16.529 9.748 1.00 92.44 73 ARG A N 1
ATOM 594 C CA . ARG A 1 73 ? -1.187 -17.473 9.965 1.00 92.44 73 ARG A CA 1
ATOM 595 C C . ARG A 1 73 ? 0.163 -16.762 10.050 1.00 92.44 73 ARG A C 1
ATOM 597 O O . ARG A 1 73 ? 1.002 -17.147 10.862 1.00 92.44 73 ARG A O 1
ATOM 604 N N . ARG A 1 74 ? 0.396 -15.739 9.222 1.00 91.19 74 ARG A N 1
ATOM 605 C CA . ARG A 1 74 ? 1.639 -14.963 9.255 1.00 91.19 74 ARG A CA 1
ATOM 606 C C . ARG A 1 74 ? 1.792 -14.195 10.568 1.00 91.19 74 ARG A C 1
ATOM 608 O O . ARG A 1 74 ? 2.874 -14.275 11.149 1.00 91.19 74 ARG A O 1
ATOM 615 N N . PHE A 1 75 ? 0.756 -13.492 11.020 1.00 90.81 75 PHE A N 1
ATOM 616 C CA . PHE A 1 75 ? 0.778 -12.747 12.282 1.00 90.81 75 PHE A CA 1
ATOM 617 C C . PHE A 1 75 ? 0.890 -13.679 13.494 1.00 90.81 75 PHE A C 1
ATOM 619 O O . PHE A 1 75 ? 1.743 -13.436 14.339 1.00 90.81 75 PHE A O 1
ATOM 626 N N . LYS A 1 76 ? 0.176 -14.816 13.507 1.00 90.81 76 LYS A N 1
ATOM 627 C CA . LYS A 1 76 ? 0.295 -15.850 14.555 1.00 90.81 76 LYS A CA 1
ATOM 628 C C . LYS A 1 76 ? 1.708 -16.439 14.659 1.00 90.81 76 LYS A C 1
ATOM 630 O O . LYS A 1 76 ? 2.173 -16.747 15.745 1.00 90.81 76 LYS A O 1
ATOM 635 N N . ARG A 1 77 ? 2.414 -16.575 13.530 1.00 89.25 77 ARG A N 1
ATOM 636 C CA . ARG A 1 77 ? 3.832 -16.989 13.499 1.00 89.25 77 ARG A CA 1
ATOM 637 C C . ARG A 1 77 ? 4.809 -15.873 13.904 1.00 89.25 77 ARG A C 1
ATOM 639 O O . ARG A 1 77 ? 5.993 -16.146 14.040 1.00 89.25 77 ARG A O 1
ATOM 646 N N . GLY A 1 78 ? 4.345 -14.629 14.042 1.00 84.69 78 GLY A N 1
ATOM 647 C CA . GLY A 1 78 ? 5.094 -13.520 14.638 1.00 84.69 78 GLY A CA 1
ATOM 648 C C . GLY A 1 78 ? 5.967 -12.681 13.693 1.00 84.69 78 GLY A C 1
ATOM 649 O O . GLY A 1 78 ? 6.836 -13.191 12.985 1.00 84.69 78 GLY A O 1
ATOM 650 N N . LEU A 1 79 ? 5.768 -11.359 13.726 1.00 83.31 79 LEU A N 1
ATOM 651 C CA . LEU A 1 79 ? 6.705 -10.275 13.365 1.00 83.31 79 LEU A CA 1
ATOM 652 C C . LEU A 1 79 ? 8.206 -10.580 13.552 1.00 83.31 79 LEU A C 1
ATOM 654 O O . LEU A 1 79 ? 8.693 -10.414 14.659 1.00 83.31 79 LEU A O 1
ATOM 658 N N . THR A 1 80 ? 8.984 -10.947 12.521 1.00 85.31 80 THR A N 1
ATOM 659 C CA . THR A 1 80 ? 10.455 -10.965 12.675 1.00 85.31 80 THR A CA 1
ATOM 660 C C . THR A 1 80 ? 11.012 -9.534 12.738 1.00 85.31 80 THR A C 1
ATOM 662 O O . THR A 1 80 ? 10.335 -8.560 12.390 1.00 85.31 80 THR A O 1
ATOM 665 N N . ARG A 1 81 ? 12.286 -9.385 13.133 1.00 89.12 81 ARG A N 1
ATOM 666 C CA . ARG A 1 81 ? 12.956 -8.079 13.317 1.00 89.12 81 ARG A CA 1
ATOM 667 C C . ARG A 1 81 ? 12.908 -7.171 12.078 1.00 89.12 81 ARG A C 1
ATOM 669 O O . ARG A 1 81 ? 12.806 -5.953 12.207 1.00 89.12 81 ARG A O 1
ATOM 676 N N . LYS A 1 82 ? 12.991 -7.748 10.872 1.00 90.00 82 LYS A N 1
ATOM 677 C CA . LYS A 1 82 ? 13.047 -7.002 9.600 1.00 90.00 82 LYS A CA 1
ATOM 678 C C . LYS A 1 82 ? 11.726 -6.248 9.307 1.00 90.00 82 LYS A C 1
ATOM 680 O O . LYS A 1 82 ? 11.798 -5.031 9.149 1.00 90.00 82 LYS A O 1
ATOM 685 N N . PRO A 1 83 ? 10.542 -6.901 9.308 1.00 90.88 83 PRO A N 1
ATOM 686 C CA . PRO A 1 83 ? 9.239 -6.230 9.264 1.00 90.88 83 PRO A CA 1
ATOM 687 C C . PRO A 1 83 ? 9.064 -5.099 10.281 1.00 90.88 83 PRO A C 1
ATOM 689 O O . PRO A 1 83 ? 8.673 -3.997 9.909 1.00 90.88 83 PRO A O 1
ATOM 692 N N . MET A 1 84 ? 9.421 -5.334 11.547 1.00 90.69 84 MET A N 1
ATOM 693 C CA . MET A 1 84 ? 9.282 -4.322 12.603 1.00 90.69 84 MET A CA 1
ATOM 694 C C . MET A 1 84 ? 10.162 -3.095 12.341 1.00 90.69 84 MET A C 1
ATOM 696 O O . MET A 1 84 ? 9.743 -1.962 12.571 1.00 90.69 84 MET A O 1
ATOM 700 N N . LYS A 1 85 ? 11.375 -3.298 11.808 1.00 93.62 85 LYS A N 1
ATOM 701 C CA . LYS A 1 85 ? 12.262 -2.198 11.405 1.00 93.62 85 LYS A CA 1
ATOM 702 C C . LYS A 1 85 ? 11.657 -1.368 10.270 1.00 93.62 85 LYS A C 1
ATOM 704 O O . LYS A 1 85 ? 11.815 -0.153 10.280 1.00 93.62 85 LYS A O 1
ATOM 709 N N . LEU A 1 86 ? 10.970 -2.001 9.316 1.00 93.12 86 LEU A N 1
ATOM 710 C CA . LEU A 1 86 ? 10.297 -1.290 8.227 1.00 93.12 86 LEU A CA 1
ATOM 711 C C . LEU A 1 86 ? 9.174 -0.395 8.763 1.00 93.12 86 LEU A C 1
ATOM 713 O O . LEU A 1 86 ? 9.164 0.791 8.458 1.00 93.12 86 LEU A O 1
ATOM 717 N N . VAL A 1 87 ? 8.298 -0.927 9.620 1.00 92.44 87 VAL A N 1
ATOM 718 C CA . VAL A 1 87 ? 7.204 -0.147 10.228 1.00 92.44 87 VAL A CA 1
ATOM 719 C C . VAL A 1 87 ? 7.749 1.044 11.020 1.00 92.44 87 VAL A C 1
ATOM 721 O O . VAL A 1 87 ? 7.264 2.159 10.864 1.00 92.44 87 VAL A O 1
ATOM 724 N N . LYS A 1 88 ? 8.822 0.853 11.801 1.00 93.31 88 LYS A N 1
ATOM 725 C CA . LYS A 1 88 ? 9.478 1.954 12.531 1.00 93.31 88 LYS A CA 1
ATOM 726 C C . LYS A 1 88 ? 10.011 3.050 11.603 1.00 93.31 88 LYS A C 1
ATOM 728 O O . LYS A 1 88 ? 9.838 4.226 11.904 1.00 93.31 88 LYS A O 1
ATOM 733 N N . LYS A 1 89 ? 10.633 2.680 10.477 1.00 93.75 89 LYS A N 1
ATOM 734 C CA . LYS A 1 89 ? 11.113 3.648 9.476 1.00 93.75 89 LYS A CA 1
ATOM 735 C C . LYS A 1 89 ? 9.966 4.433 8.845 1.00 93.75 89 LYS A C 1
ATOM 737 O O . LYS A 1 89 ? 10.081 5.640 8.705 1.00 93.75 89 LYS A O 1
ATOM 742 N N . LEU A 1 90 ? 8.862 3.763 8.519 1.00 92.44 90 LEU A N 1
ATOM 743 C CA . LEU A 1 90 ? 7.683 4.412 7.938 1.00 92.44 90 LEU A CA 1
ATOM 744 C C . LEU A 1 90 ? 7.014 5.367 8.928 1.00 92.44 90 LEU A C 1
ATOM 746 O O . LEU A 1 90 ? 6.670 6.482 8.561 1.00 92.44 90 LEU A O 1
ATOM 750 N N . ARG A 1 91 ? 6.916 4.976 10.206 1.00 91.75 91 ARG A N 1
ATOM 751 C CA . ARG A 1 91 ? 6.440 5.865 11.276 1.00 91.75 91 ARG A CA 1
ATOM 752 C C . ARG A 1 91 ? 7.319 7.107 11.424 1.00 91.75 91 ARG A C 1
ATOM 754 O O . ARG A 1 91 ? 6.792 8.171 11.715 1.00 91.75 91 ARG A O 1
ATOM 761 N N . LYS A 1 92 ? 8.636 6.975 11.245 1.00 92.69 92 LYS A N 1
ATOM 762 C CA . LYS A 1 92 ? 9.568 8.109 11.269 1.00 92.69 92 LYS A CA 1
ATOM 763 C C . LYS A 1 92 ? 9.347 9.027 10.059 1.00 92.69 92 LYS A C 1
ATOM 765 O O . LYS A 1 92 ? 9.051 10.196 10.256 1.00 92.69 92 LYS A O 1
ATOM 770 N N . ALA A 1 93 ? 9.349 8.473 8.847 1.00 91.06 93 ALA A N 1
ATOM 771 C CA . ALA A 1 93 ? 9.143 9.236 7.613 1.00 91.06 93 ALA A CA 1
ATOM 772 C C . ALA A 1 93 ? 7.794 9.980 7.585 1.00 91.06 93 ALA A C 1
ATOM 774 O O . ALA A 1 93 ? 7.723 11.122 7.149 1.00 91.06 93 ALA A O 1
ATOM 775 N N . LYS A 1 94 ? 6.722 9.360 8.101 1.00 88.94 94 LYS A N 1
ATOM 776 C CA . LYS A 1 94 ? 5.396 9.992 8.200 1.00 88.94 94 LYS A CA 1
ATOM 777 C C . LYS A 1 94 ? 5.349 11.144 9.212 1.00 88.94 94 LYS A C 1
ATOM 779 O O . LYS A 1 94 ? 4.541 12.044 9.044 1.00 88.94 94 LYS A O 1
ATOM 784 N N . LYS A 1 95 ? 6.184 11.109 10.257 1.00 89.06 95 LYS A N 1
ATOM 785 C CA . LYS A 1 95 ? 6.294 12.190 11.253 1.00 89.06 95 LYS A CA 1
ATOM 786 C C . LYS A 1 95 ? 7.149 13.357 10.767 1.00 89.06 95 LYS A C 1
ATOM 788 O O . LYS A 1 95 ? 6.901 14.480 11.173 1.00 89.06 95 LYS A O 1
ATOM 793 N N . GLU A 1 96 ? 8.174 13.072 9.968 1.00 88.50 96 GLU A N 1
ATOM 794 C CA . GLU A 1 96 ? 9.096 14.083 9.431 1.00 88.50 96 GLU A CA 1
ATOM 795 C C . GLU A 1 96 ? 8.511 14.837 8.233 1.00 88.50 96 GLU A C 1
ATOM 797 O O . GLU A 1 96 ? 8.929 15.955 7.952 1.00 88.50 96 GLU A O 1
ATOM 802 N N . ALA A 1 97 ? 7.533 14.250 7.540 1.00 84.38 97 ALA A N 1
ATOM 803 C CA . ALA A 1 97 ? 6.818 14.923 6.467 1.00 84.38 97 ALA A CA 1
ATOM 804 C C . ALA A 1 97 ? 6.020 16.123 7.007 1.00 84.38 97 ALA A C 1
ATOM 806 O O . ALA A 1 97 ? 5.208 15.977 7.924 1.00 84.38 97 ALA A O 1
ATOM 807 N N . CYS A 1 98 ? 6.230 17.301 6.415 1.00 74.38 98 CYS A N 1
ATOM 808 C CA . CYS A 1 98 ? 5.413 18.477 6.692 1.00 74.38 98 CYS A CA 1
ATOM 809 C C . CYS A 1 98 ? 3.971 18.222 6.217 1.00 74.38 98 CYS A C 1
ATOM 811 O O . CYS A 1 98 ? 3.753 17.587 5.182 1.00 74.38 98 CYS A O 1
ATOM 813 N N . GLY A 1 99 ? 2.982 18.671 6.995 1.00 74.38 99 GLY A N 1
ATOM 814 C CA . GLY A 1 99 ? 1.566 18.372 6.773 1.00 74.38 99 GLY A CA 1
ATOM 815 C C . GLY A 1 99 ? 1.086 18.810 5.388 1.00 74.38 99 GLY A C 1
ATOM 816 O O . GLY A 1 99 ? 0.813 19.984 5.171 1.00 74.38 99 GLY A O 1
ATOM 817 N N . GLY A 1 100 ? 0.973 17.852 4.465 1.00 75.12 100 GLY A N 1
ATOM 818 C CA . GLY A 1 100 ? 0.527 18.066 3.084 1.00 75.12 100 GLY A CA 1
ATOM 819 C C . GLY A 1 100 ? 1.455 17.461 2.029 1.00 75.12 100 GLY A C 1
ATOM 820 O O . GLY A 1 100 ? 1.010 17.180 0.917 1.00 75.12 100 GLY A O 1
ATOM 821 N N . GLU A 1 101 ? 2.715 17.194 2.373 1.00 81.94 101 GLU A N 1
ATOM 822 C CA . 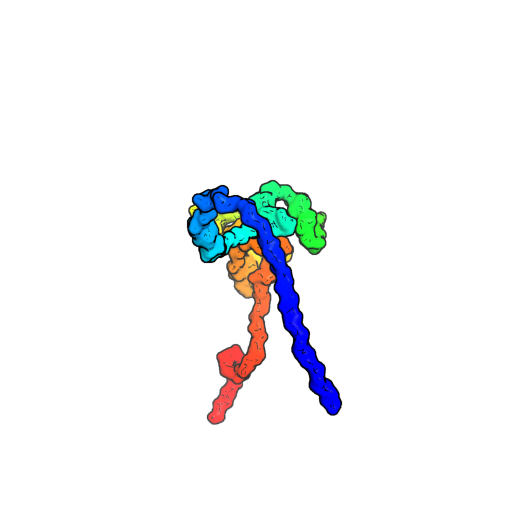GLU A 1 101 ? 3.686 16.615 1.444 1.00 81.94 101 GLU A CA 1
ATOM 823 C C . GLU A 1 101 ? 3.751 15.089 1.539 1.00 81.94 101 GLU A C 1
ATOM 825 O O . GLU A 1 101 ? 3.471 14.473 2.573 1.00 81.94 101 GLU A O 1
ATOM 830 N N . LYS A 1 102 ? 4.133 14.452 0.426 1.00 84.69 102 LYS A N 1
ATOM 831 C CA . LYS A 1 102 ? 4.336 13.002 0.399 1.00 84.69 102 LYS A CA 1
ATOM 832 C C . LYS A 1 102 ? 5.576 12.653 1.229 1.00 84.69 102 LYS A C 1
ATOM 834 O O . LYS A 1 102 ? 6.624 13.260 1.014 1.00 84.69 102 LYS A O 1
ATOM 839 N N . PRO A 1 103 ? 5.498 11.660 2.132 1.00 89.00 103 PRO A N 1
ATOM 840 C CA . PRO A 1 103 ? 6.633 11.288 2.963 1.00 89.00 103 PRO A CA 1
ATOM 841 C C . PRO A 1 103 ? 7.782 10.711 2.134 1.00 89.00 103 PRO A C 1
ATOM 843 O O . PRO A 1 103 ? 7.582 10.181 1.035 1.00 89.00 103 PRO A O 1
ATOM 846 N N . GLU A 1 104 ? 8.988 10.760 2.706 1.00 90.38 104 GLU A N 1
ATOM 847 C CA . GLU A 1 104 ? 10.188 10.220 2.071 1.00 90.38 104 GLU A CA 1
ATOM 848 C C . GLU A 1 104 ? 10.005 8.738 1.698 1.00 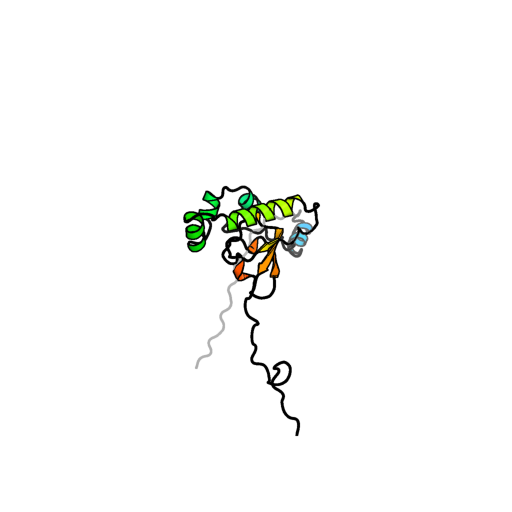90.38 104 GLU A C 1
ATOM 850 O O . GLU A 1 104 ? 9.463 7.923 2.455 1.00 90.38 104 GLU A O 1
ATOM 855 N N . THR A 1 105 ? 10.482 8.373 0.507 1.00 92.88 105 THR A N 1
ATOM 856 C CA . THR A 1 105 ? 10.365 7.007 -0.005 1.00 92.88 105 THR A CA 1
ATOM 857 C C . THR A 1 105 ? 11.269 6.048 0.767 1.00 92.88 105 THR A C 1
ATOM 859 O O . THR A 1 105 ? 12.493 6.060 0.628 1.00 92.88 105 THR A O 1
ATOM 862 N N . VAL A 1 106 ? 10.672 5.104 1.496 1.00 94.31 106 VAL A N 1
ATOM 863 C CA . VAL A 1 106 ? 11.434 4.074 2.217 1.00 94.31 106 VAL A CA 1
ATOM 864 C C . VAL A 1 106 ? 11.668 2.853 1.328 1.00 94.31 106 VAL A C 1
ATOM 866 O O . VAL A 1 106 ? 10.741 2.123 0.974 1.00 94.31 106 VAL A O 1
ATOM 869 N N . ARG A 1 107 ? 12.934 2.579 0.998 1.00 94.69 107 ARG A N 1
ATOM 870 C CA . ARG A 1 107 ? 13.339 1.420 0.181 1.00 94.69 107 ARG A CA 1
ATOM 871 C C . ARG A 1 107 ? 13.313 0.113 0.981 1.00 94.69 107 ARG A C 1
ATOM 873 O O . ARG A 1 107 ? 13.847 0.032 2.091 1.00 94.69 107 ARG A O 1
ATOM 880 N N . THR A 1 108 ? 12.742 -0.941 0.399 1.00 95.19 108 THR A N 1
ATOM 881 C CA . THR A 1 108 ? 12.642 -2.272 1.009 1.00 95.19 108 THR A CA 1
ATOM 882 C C . THR A 1 108 ? 12.769 -3.408 -0.007 1.00 95.19 108 THR A C 1
ATOM 884 O O . THR A 1 108 ? 12.301 -3.328 -1.140 1.00 95.19 108 THR A O 1
ATOM 887 N N . HIS A 1 109 ? 13.368 -4.512 0.440 1.00 94.75 109 HIS A N 1
ATOM 888 C CA . HIS A 1 109 ? 13.384 -5.795 -0.275 1.00 94.75 109 HIS A CA 1
ATOM 889 C C . HIS A 1 109 ? 12.289 -6.752 0.224 1.00 94.75 109 HIS A C 1
ATOM 891 O O . HIS A 1 109 ? 12.118 -7.849 -0.303 1.00 94.75 109 HIS A O 1
ATOM 897 N N . LEU A 1 110 ? 11.556 -6.371 1.276 1.00 93.81 110 LEU A N 1
ATOM 898 C CA . LEU A 1 110 ? 10.567 -7.230 1.922 1.00 93.81 110 LEU A CA 1
ATOM 899 C C . LEU A 1 110 ? 9.273 -7.283 1.104 1.00 93.81 110 LEU A C 1
ATOM 901 O O . LEU A 1 110 ? 8.299 -6.600 1.407 1.00 93.81 110 LEU A O 1
ATOM 905 N N . ARG A 1 111 ? 9.251 -8.139 0.082 1.00 94.31 111 ARG A N 1
ATOM 906 C CA . ARG A 1 111 ? 8.060 -8.418 -0.742 1.00 94.31 111 ARG A CA 1
ATOM 907 C C . ARG A 1 111 ? 7.001 -9.251 -0.007 1.00 94.31 111 ARG A C 1
ATOM 909 O O . ARG A 1 111 ? 5.839 -9.270 -0.391 1.00 94.31 111 ARG A O 1
ATOM 916 N N . ASN A 1 112 ? 7.403 -9.935 1.061 1.00 92.56 112 ASN A N 1
ATOM 917 C CA . ASN A 1 112 ? 6.569 -10.804 1.892 1.00 92.56 112 ASN A CA 1
ATOM 918 C C . ASN A 1 112 ? 5.876 -10.077 3.059 1.00 92.56 112 ASN A C 1
ATOM 920 O O . ASN A 1 112 ? 5.253 -10.730 3.900 1.00 92.56 112 ASN A O 1
ATOM 924 N N . MET A 1 113 ? 6.008 -8.753 3.149 1.00 92.81 113 MET A N 1
ATOM 925 C CA . MET A 1 113 ? 5.344 -7.951 4.174 1.00 92.81 113 MET A CA 1
ATOM 926 C C . MET A 1 113 ? 3.881 -7.693 3.799 1.00 92.81 113 MET A C 1
ATOM 928 O O . MET A 1 113 ? 3.584 -7.405 2.640 1.00 92.81 113 MET A O 1
ATOM 932 N N . VAL A 1 114 ? 2.990 -7.798 4.787 1.00 94.00 114 VAL A N 1
ATOM 933 C CA . VAL A 1 114 ? 1.567 -7.455 4.650 1.00 94.00 114 VAL A CA 1
ATOM 934 C C . VAL A 1 114 ? 1.398 -5.960 4.888 1.00 94.00 114 VAL A C 1
ATOM 936 O O . VAL A 1 114 ? 2.033 -5.411 5.789 1.00 94.00 114 VAL A O 1
ATOM 939 N N . ILE A 1 115 ? 0.541 -5.317 4.101 1.00 94.25 115 ILE A N 1
ATOM 940 C CA . ILE A 1 115 ? 0.176 -3.914 4.296 1.00 94.25 115 ILE A CA 1
ATOM 941 C C . ILE A 1 115 ? -0.745 -3.806 5.512 1.00 94.25 115 ILE A C 1
ATOM 943 O O . ILE A 1 115 ? -1.848 -4.360 5.528 1.00 94.25 115 ILE A O 1
ATOM 947 N N . VAL A 1 116 ? -0.254 -3.104 6.531 1.00 91.94 116 VAL A N 1
ATOM 948 C CA . VAL A 1 116 ? -0.961 -2.805 7.783 1.00 91.94 116 VAL A CA 1
ATOM 949 C C . VAL A 1 116 ? -1.586 -1.407 7.673 1.00 91.94 116 VAL A C 1
ATOM 951 O O . VAL A 1 116 ? -0.947 -0.542 7.069 1.00 91.94 116 VAL A O 1
ATOM 954 N N . PRO A 1 117 ? -2.774 -1.149 8.259 1.00 92.44 117 PRO A N 1
ATOM 955 C CA . PRO A 1 117 ? -3.440 0.156 8.189 1.00 92.44 117 PRO A CA 1
ATOM 956 C C . PRO A 1 117 ? -2.557 1.345 8.593 1.00 92.44 117 PRO A C 1
ATOM 958 O O . PRO A 1 117 ? -2.603 2.394 7.964 1.00 92.44 117 PRO A O 1
ATOM 961 N N . GLU A 1 118 ? -1.651 1.169 9.557 1.00 91.25 118 GLU A N 1
ATOM 962 C CA . GLU A 1 118 ? -0.708 2.222 9.967 1.00 91.25 118 GLU A CA 1
ATOM 963 C C . GLU A 1 118 ? 0.182 2.760 8.830 1.00 91.25 118 GLU A C 1
ATOM 965 O O . GLU A 1 118 ? 0.669 3.889 8.893 1.00 91.25 118 GLU A O 1
ATOM 970 N N . MET A 1 119 ? 0.430 1.948 7.797 1.00 91.56 119 MET A N 1
ATOM 971 C CA . MET A 1 119 ? 1.297 2.293 6.668 1.00 91.56 119 MET A CA 1
ATOM 972 C C . MET A 1 119 ? 0.578 3.128 5.597 1.00 91.56 119 MET A C 1
ATOM 974 O O . MET A 1 119 ? 1.219 3.558 4.637 1.00 91.56 119 MET A O 1
ATOM 978 N N . ILE A 1 120 ? -0.730 3.361 5.734 1.00 92.25 120 ILE A N 1
ATOM 979 C CA . ILE A 1 120 ? -1.520 4.125 4.763 1.00 92.25 120 ILE A CA 1
ATOM 980 C C . ILE A 1 120 ? -0.977 5.556 4.649 1.00 92.25 120 ILE A C 1
ATOM 982 O O . ILE A 1 120 ? -0.640 6.203 5.651 1.00 92.25 120 ILE A O 1
ATOM 986 N N . GLY A 1 121 ? -0.863 6.025 3.403 1.00 90.19 121 GLY A N 1
ATOM 987 C CA . GLY A 1 121 ? -0.279 7.323 3.058 1.00 90.19 121 GLY A CA 1
ATOM 988 C C . GLY A 1 121 ? 1.253 7.351 3.066 1.00 90.19 121 GLY A C 1
ATOM 989 O O . GLY A 1 121 ? 1.839 8.408 2.866 1.00 90.19 121 GLY A O 1
ATOM 990 N N . SER A 1 122 ? 1.922 6.214 3.292 1.00 93.19 122 SER A N 1
ATOM 991 C CA . SER A 1 122 ? 3.382 6.119 3.166 1.00 93.19 122 SER A CA 1
ATOM 992 C C . SER A 1 122 ? 3.800 5.756 1.739 1.00 93.19 122 SER A C 1
ATOM 994 O O . SER A 1 122 ? 3.099 5.007 1.053 1.00 93.19 122 SER A O 1
ATOM 996 N N . VAL A 1 123 ? 4.982 6.216 1.318 1.00 94.12 123 VAL A N 1
ATOM 997 C CA . VAL A 1 123 ? 5.593 5.839 0.035 1.00 94.12 123 VAL A CA 1
ATOM 998 C C . VAL A 1 123 ? 6.672 4.782 0.268 1.00 94.12 123 VAL A C 1
ATOM 1000 O O . VAL A 1 123 ? 7.648 4.999 0.990 1.00 94.12 123 VAL A O 1
ATOM 1003 N N . VAL A 1 124 ? 6.501 3.609 -0.340 1.00 95.69 124 VAL A N 1
ATOM 1004 C CA . VAL A 1 124 ? 7.404 2.463 -0.177 1.00 95.69 124 VAL A CA 1
ATOM 1005 C C . VAL A 1 124 ? 8.036 2.095 -1.510 1.00 95.69 124 VAL A C 1
ATOM 1007 O O . VAL A 1 124 ? 7.347 1.787 -2.476 1.00 95.69 124 VAL A O 1
ATOM 1010 N N . GLY A 1 125 ? 9.366 2.061 -1.552 1.00 96.50 125 GLY A N 1
ATOM 1011 C CA . GLY A 1 125 ? 10.115 1.540 -2.692 1.00 96.50 125 GLY A CA 1
ATOM 1012 C C . GLY A 1 125 ? 10.258 0.022 -2.592 1.00 96.50 125 GLY A C 1
ATOM 1013 O O . GLY A 1 125 ? 11.078 -0.447 -1.803 1.00 96.50 125 GLY A O 1
ATOM 1014 N N . VAL A 1 126 ? 9.504 -0.753 -3.374 1.00 97.06 126 VAL A N 1
ATOM 1015 C CA . VAL A 1 126 ? 9.553 -2.227 -3.366 1.00 97.06 126 VAL A CA 1
ATOM 1016 C C . VAL A 1 126 ? 10.500 -2.738 -4.449 1.00 97.06 126 VAL A C 1
ATOM 1018 O O . VAL A 1 126 ? 10.291 -2.498 -5.639 1.00 97.06 126 VAL A O 1
ATOM 1021 N N . TYR A 1 127 ? 11.525 -3.489 -4.044 1.00 96.81 127 TYR A N 1
ATOM 1022 C CA . TYR A 1 127 ? 12.499 -4.060 -4.975 1.00 96.81 127 TYR A CA 1
ATOM 1023 C C . TYR A 1 127 ? 11.891 -5.138 -5.885 1.00 96.81 127 TYR A C 1
ATOM 1025 O O . TYR A 1 127 ? 11.264 -6.093 -5.405 1.00 96.81 127 TYR A O 1
ATOM 1033 N N . ASN A 1 128 ? 12.114 -5.015 -7.196 1.00 94.62 128 ASN A N 1
ATOM 1034 C CA . ASN A 1 128 ? 11.659 -5.993 -8.189 1.00 94.62 128 ASN A CA 1
ATOM 1035 C C . ASN A 1 128 ? 12.729 -7.004 -8.633 1.00 94.62 128 ASN A C 1
ATOM 1037 O O . ASN A 1 128 ? 12.376 -8.018 -9.225 1.00 94.62 128 ASN A O 1
ATOM 1041 N N . GLY A 1 129 ? 14.006 -6.753 -8.326 1.00 93.44 129 GLY A N 1
ATOM 1042 C CA . GLY A 1 129 ? 15.145 -7.533 -8.828 1.00 93.44 129 GLY A CA 1
ATOM 1043 C C . GLY A 1 129 ? 16.212 -6.684 -9.522 1.00 93.44 129 GLY A C 1
ATOM 1044 O O . GLY A 1 129 ? 17.365 -7.098 -9.577 1.00 93.44 129 GLY A O 1
ATOM 1045 N N . LYS A 1 130 ? 15.846 -5.484 -9.989 1.00 93.00 130 LYS A N 1
ATOM 1046 C CA . LYS A 1 130 ? 16.746 -4.512 -10.634 1.00 93.00 130 LYS A CA 1
ATOM 1047 C C . LYS A 1 130 ? 16.544 -3.092 -10.107 1.00 93.00 130 LYS A C 1
ATOM 1049 O O . LYS A 1 130 ? 17.507 -2.374 -9.862 1.00 93.00 130 LYS A O 1
ATOM 1054 N N . VAL A 1 131 ? 15.292 -2.682 -9.930 1.00 95.50 131 VAL A N 1
ATOM 1055 C CA . VAL A 1 131 ? 14.900 -1.329 -9.525 1.00 95.50 131 VAL A CA 1
ATOM 1056 C C . VAL A 1 131 ? 13.970 -1.365 -8.313 1.00 95.50 131 VAL A C 1
ATOM 1058 O O . VAL A 1 131 ? 13.388 -2.398 -7.967 1.00 95.50 131 VAL A O 1
ATOM 1061 N N . PHE A 1 132 ? 13.857 -0.224 -7.635 1.00 96.56 132 PHE A N 1
ATOM 1062 C CA . PHE A 1 132 ? 12.894 -0.016 -6.558 1.00 96.56 132 PHE A CA 1
ATOM 1063 C C . PHE A 1 132 ? 11.681 0.707 -7.127 1.00 96.56 132 PHE A C 1
ATOM 1065 O O . PHE A 1 132 ? 11.765 1.890 -7.443 1.00 96.56 132 PHE A O 1
ATOM 1072 N N . ASN A 1 133 ? 10.561 0.001 -7.242 1.00 95.38 133 ASN A N 1
ATOM 1073 C CA . ASN A 1 133 ? 9.317 0.598 -7.709 1.00 95.38 133 ASN A CA 1
ATOM 1074 C C . ASN A 1 133 ? 8.689 1.380 -6.558 1.00 95.38 133 ASN A C 1
ATOM 1076 O O . ASN A 1 133 ? 8.477 0.817 -5.482 1.00 95.38 133 ASN A O 1
ATOM 1080 N N . THR A 1 134 ? 8.399 2.657 -6.774 1.00 95.81 134 THR A N 1
ATOM 1081 C CA . THR A 1 134 ? 7.750 3.514 -5.782 1.00 95.81 134 THR A CA 1
ATOM 1082 C C . THR A 1 134 ? 6.252 3.226 -5.750 1.00 95.81 134 THR A C 1
ATOM 1084 O O . THR A 1 134 ? 5.546 3.382 -6.743 1.00 95.81 134 THR A O 1
ATOM 1087 N N . VAL A 1 135 ? 5.766 2.758 -4.603 1.00 94.75 135 VAL A N 1
ATOM 1088 C CA . VAL A 1 135 ? 4.359 2.426 -4.372 1.00 94.75 135 VAL A CA 1
ATOM 1089 C C . VAL A 1 135 ? 3.822 3.335 -3.276 1.00 94.75 135 VAL A C 1
ATOM 1091 O O . VAL A 1 135 ? 4.310 3.317 -2.146 1.00 94.75 135 VAL A O 1
ATOM 1094 N N . GLU A 1 136 ? 2.809 4.125 -3.613 1.00 94.44 136 GLU A N 1
ATOM 1095 C CA . GLU A 1 136 ? 2.033 4.907 -2.653 1.00 94.44 136 GLU A CA 1
ATOM 1096 C C . GLU A 1 136 ? 0.924 4.027 -2.067 1.00 94.44 136 GLU A C 1
ATOM 1098 O O . GLU A 1 136 ? 0.096 3.482 -2.803 1.00 94.44 136 GLU A O 1
ATOM 1103 N N . ILE A 1 137 ? 0.929 3.846 -0.744 1.00 94.38 137 ILE A N 1
ATOM 1104 C CA . ILE A 1 137 ? 0.003 2.925 -0.080 1.00 94.38 137 ILE A CA 1
ATOM 1105 C C . ILE A 1 137 ? -1.375 3.571 0.052 1.00 94.38 137 ILE A C 1
ATOM 1107 O O . ILE A 1 137 ? -1.583 4.467 0.876 1.00 94.38 137 ILE A O 1
ATOM 1111 N N . LYS A 1 138 ? -2.329 3.045 -0.720 1.00 93.38 138 LYS A N 1
ATOM 1112 C CA . LYS A 1 138 ? -3.749 3.408 -0.654 1.00 93.38 138 LYS A CA 1
ATOM 1113 C C . LYS A 1 138 ? -4.500 2.559 0.386 1.00 93.38 138 LYS A C 1
ATOM 1115 O O . LYS A 1 138 ? -4.100 1.416 0.622 1.00 93.38 138 LYS A O 1
ATOM 1120 N N . PRO A 1 139 ? -5.620 3.050 0.950 1.00 92.81 139 PRO A N 1
ATOM 1121 C CA . PRO A 1 139 ? -6.460 2.271 1.870 1.00 92.81 139 PRO A CA 1
ATOM 1122 C C . PRO A 1 139 ? -6.936 0.931 1.286 1.00 92.81 139 PRO A C 1
ATOM 1124 O O . PRO A 1 139 ? -6.946 -0.084 1.975 1.00 92.81 139 PRO A O 1
ATOM 1127 N N . GLU A 1 140 ? -7.218 0.895 -0.017 1.00 92.62 140 GLU A N 1
ATOM 1128 C CA . GLU A 1 140 ? -7.662 -0.303 -0.750 1.00 92.62 140 GLU A CA 1
ATOM 1129 C C . GLU A 1 140 ? -6.649 -1.456 -0.729 1.00 92.62 140 GLU A C 1
ATOM 1131 O O . GLU A 1 140 ? -7.007 -2.610 -0.946 1.00 92.62 140 GLU A O 1
ATOM 1136 N N . MET A 1 141 ? -5.381 -1.158 -0.443 1.00 94.19 141 MET A N 1
ATOM 1137 C CA . MET A 1 141 ? -4.296 -2.135 -0.439 1.00 94.19 141 MET A CA 1
ATOM 1138 C C . MET A 1 141 ? -4.171 -2.885 0.899 1.00 94.19 141 MET A C 1
ATOM 1140 O O . MET A 1 141 ? -3.357 -3.804 1.026 1.00 94.19 141 MET A O 1
ATOM 1144 N N . VAL A 1 142 ? -4.947 -2.519 1.922 1.00 93.00 142 VAL A N 1
ATOM 1145 C CA . VAL A 1 142 ? -4.900 -3.163 3.243 1.00 93.00 142 VAL A CA 1
ATOM 1146 C C . VAL A 1 142 ? -5.203 -4.661 3.132 1.00 93.00 142 VAL A C 1
ATOM 1148 O O . VAL A 1 142 ? -6.138 -5.090 2.461 1.00 93.00 142 VAL A O 1
ATOM 1151 N N . GLY A 1 143 ? -4.394 -5.491 3.799 1.00 91.81 143 GLY A N 1
ATOM 1152 C CA . GLY A 1 143 ? -4.580 -6.946 3.765 1.00 91.81 143 GLY A CA 1
ATOM 1153 C C . GLY A 1 143 ? -4.051 -7.632 2.497 1.00 91.81 143 GLY A C 1
ATOM 1154 O O . GLY A 1 143 ? -4.397 -8.782 2.223 1.00 91.81 143 GLY A O 1
ATOM 1155 N N . THR A 1 144 ? -3.174 -6.974 1.744 1.00 94.81 144 THR A N 1
ATOM 1156 C CA . THR A 1 144 ? -2.414 -7.575 0.633 1.00 94.81 144 THR A CA 1
ATOM 1157 C C . THR A 1 144 ? -0.911 -7.550 0.924 1.00 94.81 144 THR A C 1
ATOM 1159 O O . THR A 1 144 ? -0.468 -6.985 1.931 1.00 94.81 144 THR A O 1
ATOM 1162 N N . TYR A 1 145 ? -0.107 -8.219 0.093 1.00 95.44 145 TYR A N 1
ATOM 1163 C CA . TYR A 1 145 ? 1.351 -8.209 0.231 1.00 95.44 145 TYR A CA 1
ATOM 1164 C C . TYR A 1 145 ? 1.996 -7.120 -0.630 1.00 95.44 145 TYR A C 1
ATOM 1166 O O . TYR A 1 145 ? 1.612 -6.925 -1.777 1.00 95.44 145 TYR A O 1
ATOM 1174 N N . LEU A 1 146 ? 3.066 -6.488 -0.130 1.00 95.00 146 LEU A N 1
ATOM 1175 C CA . LEU A 1 146 ? 3.832 -5.487 -0.895 1.00 95.00 146 LEU A CA 1
ATOM 1176 C C . LEU A 1 146 ? 4.351 -6.025 -2.238 1.00 95.00 146 LEU A C 1
ATOM 1178 O O . LEU A 1 146 ? 4.470 -5.281 -3.208 1.00 95.00 146 LEU A O 1
ATOM 1182 N N . GLY A 1 147 ? 4.662 -7.321 -2.301 1.00 94.44 147 GLY A N 1
ATOM 1183 C CA . GLY A 1 147 ? 5.131 -7.972 -3.520 1.00 94.44 147 GLY A CA 1
ATOM 1184 C C . GLY A 1 147 ? 4.108 -8.014 -4.658 1.00 94.44 147 GLY A C 1
ATOM 1185 O O . GLY A 1 147 ? 4.526 -8.215 -5.793 1.00 94.44 147 GLY A O 1
ATOM 1186 N N . GLU A 1 148 ? 2.815 -7.820 -4.383 1.00 94.75 148 GLU A N 1
ATOM 1187 C CA . GLU A 1 148 ? 1.752 -7.822 -5.402 1.00 94.75 148 GLU A CA 1
ATOM 1188 C C . GLU A 1 148 ? 1.802 -6.553 -6.274 1.00 94.75 148 GLU A C 1
ATOM 1190 O O . GLU A 1 148 ? 1.460 -6.597 -7.450 1.00 94.75 148 GLU A O 1
ATOM 1195 N N . TYR A 1 149 ? 2.334 -5.448 -5.741 1.00 94.94 149 TYR A N 1
ATOM 1196 C CA . TYR A 1 149 ? 2.394 -4.143 -6.419 1.00 94.94 149 TYR A CA 1
ATOM 1197 C C . TYR A 1 149 ? 3.687 -3.901 -7.207 1.00 94.94 149 TYR A C 1
ATOM 1199 O O . TYR A 1 149 ? 3.871 -2.846 -7.809 1.00 94.94 149 TYR A O 1
ATOM 1207 N N . SER A 1 150 ? 4.616 -4.857 -7.195 1.00 95.00 150 SER A N 1
ATOM 1208 C CA . SER A 1 150 ? 5.918 -4.733 -7.851 1.00 95.00 150 SER A CA 1
ATOM 1209 C C . SER A 1 150 ? 6.145 -5.927 -8.768 1.00 95.00 150 SER A C 1
ATOM 1211 O O . SER A 1 150 ? 6.559 -6.998 -8.318 1.00 95.00 150 SER A O 1
ATOM 1213 N N . ILE A 1 151 ? 5.861 -5.749 -10.059 1.00 94.69 151 ILE A N 1
ATOM 1214 C CA . ILE A 1 151 ? 6.033 -6.796 -11.073 1.00 94.69 151 ILE A CA 1
ATOM 1215 C C . ILE A 1 151 ? 7.529 -7.112 -11.218 1.00 94.69 151 ILE A C 1
ATOM 1217 O O . ILE A 1 151 ? 8.352 -6.211 -11.388 1.00 94.69 151 ILE A O 1
ATOM 1221 N N . THR A 1 152 ? 7.885 -8.394 -11.114 1.00 94.62 152 THR A N 1
ATOM 1222 C CA . THR A 1 152 ? 9.279 -8.879 -11.181 1.00 94.62 152 THR A CA 1
ATOM 1223 C C . THR A 1 152 ? 9.800 -9.043 -12.600 1.00 94.62 152 THR A C 1
ATOM 1225 O O . THR A 1 152 ? 11.006 -9.004 -12.821 1.00 94.62 152 THR A O 1
ATOM 1228 N N . TYR A 1 153 ? 8.904 -9.251 -13.556 1.00 92.50 153 TYR A N 1
ATOM 1229 C CA . TYR A 1 153 ? 9.231 -9.488 -14.952 1.00 92.50 153 TYR A CA 1
ATOM 1230 C C . TYR A 1 153 ? 8.688 -8.360 -15.827 1.00 92.50 153 TYR A C 1
ATOM 1232 O O . TYR A 1 153 ? 7.819 -7.586 -15.428 1.00 92.50 153 TYR A O 1
ATOM 1240 N N . ARG A 1 154 ? 9.202 -8.269 -17.050 1.00 89.38 154 ARG A N 1
ATOM 1241 C CA . ARG A 1 154 ? 8.624 -7.401 -18.072 1.00 89.38 154 ARG A CA 1
ATOM 1242 C C . ARG A 1 154 ? 7.553 -8.203 -18.816 1.00 89.38 154 ARG A C 1
ATOM 1244 O O . ARG A 1 154 ? 7.910 -9.251 -19.356 1.00 89.38 154 ARG A O 1
ATOM 1251 N N . PRO A 1 155 ? 6.281 -7.764 -18.854 1.00 91.06 155 PRO A N 1
ATOM 1252 C CA . PRO A 1 155 ? 5.259 -8.477 -19.606 1.00 91.06 155 PRO A CA 1
ATOM 1253 C C . PRO A 1 155 ? 5.671 -8.552 -21.076 1.00 91.06 155 PRO A C 1
ATOM 1255 O O . PRO A 1 155 ? 6.056 -7.546 -21.680 1.00 91.06 155 PRO A O 1
ATOM 1258 N N . VAL A 1 156 ? 5.632 -9.762 -21.625 1.00 87.81 156 VAL A N 1
ATOM 1259 C CA . VAL A 1 156 ? 5.873 -10.007 -23.044 1.00 87.81 156 VAL A CA 1
ATOM 1260 C C . VAL A 1 156 ? 4.529 -9.980 -23.756 1.00 87.81 156 VAL A C 1
ATOM 1262 O O . VAL A 1 156 ? 3.582 -10.633 -23.331 1.00 87.81 156 VAL A O 1
ATOM 1265 N N . SER A 1 157 ? 4.434 -9.189 -24.817 1.00 84.44 157 SER A N 1
ATOM 1266 C CA . SER A 1 157 ? 3.304 -9.228 -25.738 1.00 84.44 157 SER A CA 1
ATOM 1267 C C . SER A 1 157 ? 3.823 -9.774 -27.058 1.00 84.44 157 SER A C 1
ATOM 1269 O O . SER A 1 157 ? 4.811 -9.257 -27.589 1.00 84.44 157 SER A O 1
ATOM 1271 N N . HIS A 1 158 ? 3.196 -10.837 -27.563 1.00 81.88 158 HIS A N 1
ATOM 1272 C CA . HIS A 1 158 ? 3.488 -11.384 -28.885 1.00 81.88 158 HIS A CA 1
ATOM 1273 C C . HIS A 1 158 ? 2.886 -10.450 -29.943 1.00 81.88 158 HIS A C 1
ATOM 1275 O O . HIS A 1 158 ? 1.825 -10.705 -30.501 1.00 81.88 158 HIS A O 1
ATOM 1281 N N . GLY A 1 159 ? 3.543 -9.309 -30.152 1.00 78.00 159 GLY A N 1
ATOM 1282 C CA . GLY A 1 159 ? 3.234 -8.389 -31.239 1.00 78.00 159 GLY A CA 1
ATOM 1283 C C . GLY A 1 159 ? 3.818 -8.866 -32.567 1.00 78.00 159 GLY A C 1
ATOM 1284 O O . GLY A 1 159 ? 4.542 -9.862 -32.639 1.00 78.00 159 GLY A O 1
ATOM 1285 N N . ARG A 1 160 ? 3.542 -8.109 -33.631 1.00 68.81 160 ARG A N 1
ATOM 1286 C CA . ARG A 1 160 ? 4.190 -8.303 -34.931 1.00 68.81 160 ARG A CA 1
ATOM 1287 C C . ARG A 1 160 ? 5.709 -8.210 -34.740 1.00 68.81 160 ARG A C 1
ATOM 1289 O O . ARG A 1 160 ? 6.204 -7.237 -34.169 1.00 68.81 160 ARG A O 1
ATOM 1296 N N . SER A 1 161 ? 6.434 -9.237 -35.178 1.00 66.88 161 SER A N 1
ATOM 1297 C CA . SER A 1 161 ? 7.898 -9.244 -35.144 1.00 66.88 161 SER A CA 1
ATOM 1298 C C . SER A 1 161 ? 8.415 -8.021 -35.907 1.00 66.88 161 SER A C 1
ATOM 1300 O O . SER A 1 161 ? 8.064 -7.864 -37.075 1.00 66.88 161 SER A O 1
ATOM 1302 N N . GLY A 1 162 ? 9.189 -7.133 -35.269 1.00 58.44 162 GLY A N 1
ATOM 1303 C CA . GLY A 1 162 ? 9.897 -6.093 -36.028 1.00 58.44 162 GLY A CA 1
ATOM 1304 C C . GLY A 1 162 ? 10.333 -4.811 -35.321 1.00 58.44 162 GLY A C 1
ATOM 1305 O O . GLY A 1 162 ? 11.239 -4.171 -35.829 1.00 58.44 162 GLY A O 1
ATOM 1306 N N . LEU A 1 163 ? 9.763 -4.408 -34.178 1.00 58.44 163 LEU A N 1
ATOM 1307 C CA . LEU A 1 163 ? 10.062 -3.060 -33.639 1.00 58.44 163 LEU A CA 1
ATOM 1308 C C . LEU A 1 163 ? 10.818 -3.014 -32.304 1.00 58.44 163 LEU A C 1
ATOM 1310 O O . LEU A 1 163 ? 11.397 -1.985 -31.981 1.00 58.44 163 LEU A O 1
ATOM 1314 N N . ALA A 1 164 ? 10.844 -4.096 -31.518 1.00 57.03 164 ALA A N 1
ATOM 1315 C CA . ALA A 1 164 ? 11.402 -4.043 -30.156 1.00 57.03 164 ALA A CA 1
ATOM 1316 C C . ALA A 1 164 ? 12.168 -5.301 -29.710 1.00 57.03 164 ALA A C 1
ATOM 1318 O O . ALA A 1 164 ? 12.472 -5.455 -28.526 1.00 57.03 164 ALA A O 1
ATOM 1319 N N . GLY A 1 165 ? 12.457 -6.223 -30.630 1.00 59.84 165 GLY A N 1
ATOM 1320 C CA . GLY A 1 165 ? 13.298 -7.386 -30.364 1.00 59.84 165 GLY A CA 1
ATOM 1321 C C . GLY A 1 165 ? 14.647 -7.172 -31.026 1.00 59.84 165 GLY A C 1
ATOM 1322 O O . GLY A 1 165 ? 14.686 -7.038 -32.240 1.00 59.84 165 GLY A O 1
ATOM 1323 N N . GLY A 1 166 ? 15.737 -7.154 -30.254 1.00 64.31 166 GLY A N 1
ATOM 1324 C CA . GLY A 1 166 ? 17.117 -6.956 -30.732 1.00 64.31 166 GLY A CA 1
ATOM 1325 C C . GLY A 1 166 ? 17.671 -8.071 -31.631 1.00 64.31 166 GLY A C 1
ATOM 1326 O O . GLY A 1 166 ? 18.864 -8.348 -31.602 1.00 64.31 166 GLY A O 1
ATOM 1327 N N . LYS A 1 167 ? 16.811 -8.752 -32.393 1.00 67.25 167 LYS A N 1
ATOM 1328 C CA . LYS A 1 167 ? 17.196 -9.679 -33.450 1.00 67.25 167 LYS A CA 1
ATOM 1329 C C . LYS A 1 167 ? 17.282 -8.878 -34.739 1.00 67.25 167 LYS A C 1
ATOM 1331 O O . LYS A 1 167 ? 16.267 -8.446 -35.276 1.00 67.25 167 LYS A O 1
ATOM 1336 N N . PHE A 1 168 ? 18.517 -8.649 -35.167 1.00 73.38 168 PHE A N 1
ATOM 1337 C CA . PHE A 1 168 ? 18.843 -8.029 -36.441 1.00 73.38 168 PHE A CA 1
ATOM 1338 C C . PHE A 1 168 ? 18.187 -8.817 -37.581 1.00 73.38 168 PHE A C 1
ATOM 1340 O O . PHE A 1 168 ? 18.396 -10.025 -37.700 1.00 73.38 168 PHE A O 1
ATOM 1347 N N . ILE A 1 169 ? 17.373 -8.136 -38.386 1.00 72.69 169 ILE A N 1
ATOM 1348 C CA . ILE A 1 169 ? 16.796 -8.682 -39.614 1.00 72.69 169 ILE A CA 1
ATOM 1349 C C . ILE A 1 169 ? 17.697 -8.181 -40.745 1.00 72.69 169 ILE A C 1
ATOM 1351 O O . ILE A 1 169 ? 17.758 -6.966 -40.943 1.00 72.69 169 ILE A O 1
ATOM 1355 N N . PRO A 1 170 ? 18.425 -9.058 -41.456 1.00 78.62 170 PRO A N 1
ATOM 1356 C CA . PRO A 1 170 ? 19.251 -8.620 -42.568 1.00 78.62 170 PRO A CA 1
ATOM 1357 C C . PRO A 1 170 ? 18.353 -8.047 -43.669 1.00 78.62 170 PRO A C 1
ATOM 1359 O O . PRO A 1 170 ? 17.441 -8.721 -44.154 1.00 78.62 170 PRO A O 1
ATOM 1362 N N . LEU A 1 171 ? 18.600 -6.788 -44.027 1.00 75.69 171 LEU A N 1
ATOM 1363 C CA . LEU A 1 171 ? 18.023 -6.156 -45.210 1.00 75.69 171 LEU A CA 1
ATOM 1364 C C . LEU A 1 171 ? 18.676 -6.789 -46.444 1.00 75.69 171 LEU A C 1
ATOM 1366 O O . LEU A 1 171 ? 19.900 -6.932 -46.482 1.00 75.69 171 LEU A O 1
ATOM 1370 N N . LYS A 1 172 ? 17.850 -7.206 -47.403 1.00 62.59 172 LYS A N 1
ATOM 1371 C CA . LYS A 1 172 ? 18.295 -7.602 -48.739 1.00 62.59 172 LYS A CA 1
ATOM 1372 C C . LYS A 1 172 ? 18.361 -6.377 -49.636 1.00 62.59 172 LYS A C 1
ATOM 1374 O O . LYS A 1 172 ? 17.465 -5.517 -49.477 1.00 62.59 172 LYS A O 1
#

Sequence (172 aa):
RQDKQPQQPRQPINTPQRARQSLCNMSEEDALIAAAPKKRTFRKFSYRGVDLDQLLDMKTDALVELFRARIRRRFKRGLTRKPMKLVKKLRKAKKEACGGEKPETVRTHLRNMVIVPEMIGSVVGVYNGKVFNTVEIKPEMVGTYLGEYSITYRPVSHGRSGLAGGKFIPLK

Foldseek 3Di:
DDDDDDDDDDDDDDDDDDDPDDDDDPDPVVVVVVVPDPDPPDDFDDQPNHGLVRLVVDDPVVNLVSADPVSVVVPVVHDDPQLVVQLVVLVVQVVPDDPPDQGDEAEDQCQVDADGSSNASHWYQYDLPPGTDTDHHHPVRHNHTNNVVHHNDDDDDPDDPDDPDPPDDDDD

Radius of gyration: 32.26 Å; chains: 1; bounding box: 90×45×67 Å

Secondary structure (DSSP, 8-state):
----PPPPPPP----------------HHHHHHHHS---------EETTEEHHHHHHS-HHHHHHHS-HHHHHHHHT---HHHHHHHHHHHHHHHHS-TTSPPP-EEE--TTPBPPGGGTT-EEEEE-SSSEEEEE--GGGTTSBGGGGS-SSPPP----TTSS--------

pLDDT: mean 79.54, std 18.29, range [33.44, 97.06]

InterPro domains:
  IPR002222 Small ribosomal subunit protein uS19 [MF_00531] (71-164)
  IPR002222 Small ribosomal subunit protein uS19 [PF00203] (73-158)
  IPR002222 Small ribosomal subunit protein uS19 [PR00975] (108-127)
  IPR002222 Small ribosomal subunit protein uS19 [PR00975] (128-140)
  IPR002222 Small ribosomal subunit protein uS19 [PR00975] (140-155)
  IPR002222 Small ribosomal subunit protein uS19 [PTHR11880] (35-172)
  IPR005713 Small ribosomal subunit protein uS19, eukaryota/archaea [TIGR01025] (42-172)
  IPR020934 Small ribosomal subunit protein uS19, conserved site [PS00323] (128-152)
  IPR023575 Small ribosomal subunit protein uS19, superfamily [G3DSA:3.30.860.10] (33-172)
  IPR023575 Small ribosomal subunit protein uS19, superfamily [SSF54570] (78-159)

Organism: NCBI:txid262233